Protein AF-A0A1Y5GIA0-F1 (afdb_monomer_lite)

Radius of gyration: 14.94 Å; chains: 1; bounding box: 53×22×28 Å

Sequence (78 aa):
MNIQAQKQQRVFKNPHTLMIQGTTSDAGKSILVAALCRILVQNGVCVAPFKSQNMALNSAVTKEGGEIGRAQAVQAQA

Structure (mmCIF, N/CA/C/O backbone):
data_AF-A0A1Y5GIA0-F1
#
_entry.id   AF-A0A1Y5GIA0-F1
#
loop_
_atom_site.group_PDB
_atom_site.id
_atom_site.type_symbol
_atom_site.label_atom_id
_atom_site.label_alt_id
_atom_site.label_comp_id
_atom_site.label_asym_id
_atom_site.label_entity_id
_atom_site.label_seq_id
_atom_site.pdbx_PDB_ins_code
_atom_site.Cartn_x
_atom_site.Cartn_y
_atom_site.Cartn_z
_atom_site.occupancy
_atom_site.B_iso_or_equiv
_atom_site.auth_seq_id
_atom_site.auth_comp_id
_atom_site.auth_asym_id
_atom_site.auth_atom_id
_atom_site.pdbx_PDB_model_num
ATOM 1 N N . MET A 1 1 ? -38.489 0.678 -8.542 1.00 41.56 1 MET A N 1
ATOM 2 C CA . MET A 1 1 ? -37.169 0.478 -7.904 1.00 41.56 1 MET A CA 1
ATOM 3 C C . MET A 1 1 ? -36.105 0.972 -8.866 1.00 41.56 1 MET A C 1
ATOM 5 O O . MET A 1 1 ? -35.853 0.301 -9.853 1.00 41.56 1 MET A O 1
ATOM 9 N N . ASN A 1 2 ? -35.567 2.173 -8.648 1.00 33.88 2 ASN A N 1
ATOM 10 C CA . ASN A 1 2 ? -34.581 2.771 -9.548 1.00 33.88 2 ASN A CA 1
ATOM 11 C C . ASN A 1 2 ? -33.205 2.695 -8.879 1.00 33.88 2 ASN A C 1
ATOM 13 O O . ASN A 1 2 ? -32.917 3.448 -7.950 1.00 33.88 2 ASN A O 1
ATOM 17 N N . ILE A 1 3 ? -32.387 1.734 -9.309 1.00 48.09 3 ILE A N 1
ATOM 18 C CA . ILE A 1 3 ? -31.018 1.527 -8.826 1.00 48.09 3 ILE A CA 1
ATOM 19 C C . ILE A 1 3 ? -30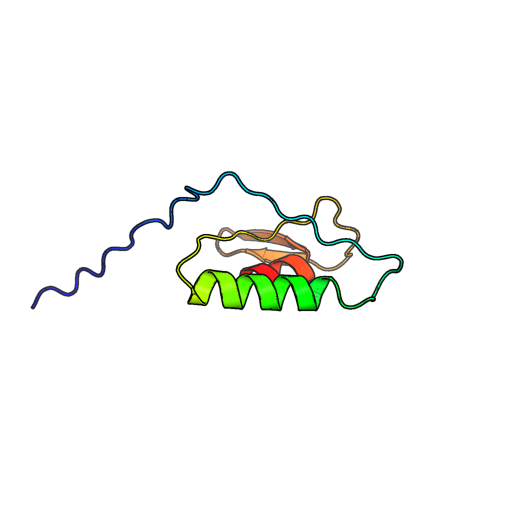.120 2.513 -9.579 1.00 48.09 3 ILE A C 1
ATOM 21 O O . ILE A 1 3 ? -29.312 2.142 -10.422 1.00 48.09 3 ILE A O 1
ATOM 25 N N . GLN A 1 4 ? -30.277 3.805 -9.302 1.00 43.88 4 GLN A N 1
ATOM 26 C CA . GLN A 1 4 ? -29.201 4.755 -9.554 1.00 43.88 4 GLN A CA 1
ATOM 27 C C . GLN A 1 4 ? -28.345 4.782 -8.297 1.00 43.88 4 GLN A C 1
ATOM 29 O O . GLN A 1 4 ? -28.518 5.611 -7.407 1.00 43.88 4 GLN A O 1
ATOM 34 N N . ALA A 1 5 ? -27.457 3.790 -8.202 1.00 45.66 5 ALA A N 1
ATOM 35 C CA . ALA A 1 5 ? -26.387 3.786 -7.224 1.00 45.66 5 ALA A CA 1
ATOM 36 C C . ALA A 1 5 ? -25.588 5.077 -7.417 1.00 45.66 5 ALA A C 1
ATOM 38 O O . ALA A 1 5 ? -24.898 5.264 -8.421 1.00 45.66 5 ALA A O 1
ATOM 39 N N . GLN A 1 6 ? -25.745 5.996 -6.470 1.00 44.59 6 GLN A N 1
ATOM 40 C CA . GLN A 1 6 ? -24.995 7.231 -6.431 1.00 44.59 6 GLN A CA 1
ATOM 41 C C . GLN A 1 6 ? -23.502 6.886 -6.407 1.00 44.59 6 GLN A C 1
ATOM 43 O O . GLN A 1 6 ? -22.969 6.458 -5.384 1.00 44.59 6 GLN A O 1
ATOM 48 N N . LYS A 1 7 ? -22.803 7.094 -7.528 1.00 48.97 7 LYS A N 1
ATOM 49 C CA . LYS A 1 7 ? -21.350 7.296 -7.527 1.00 48.97 7 LYS A CA 1
ATOM 50 C C . LYS A 1 7 ? -21.083 8.641 -6.845 1.00 48.97 7 LYS A C 1
ATOM 52 O O . LYS A 1 7 ? -20.743 9.618 -7.503 1.00 48.97 7 LYS A O 1
ATOM 5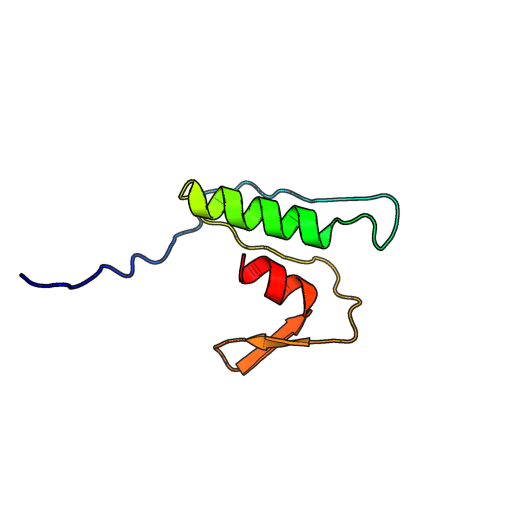7 N N . GLN A 1 8 ? -21.282 8.720 -5.531 1.00 54.03 8 GLN A N 1
ATOM 58 C CA . GLN A 1 8 ? -20.714 9.812 -4.752 1.00 54.03 8 GLN A CA 1
ATOM 59 C C . GLN A 1 8 ? -19.200 9.693 -4.901 1.00 54.03 8 GLN A C 1
ATOM 61 O O . GLN A 1 8 ? -18.598 8.718 -4.445 1.00 54.03 8 GLN A O 1
ATOM 66 N N . GLN A 1 9 ? -18.590 10.645 -5.609 1.00 57.38 9 GLN A N 1
ATOM 67 C CA . GLN A 1 9 ? -17.143 10.801 -5.600 1.00 57.38 9 GLN A CA 1
ATOM 68 C C . GLN A 1 9 ? -16.717 10.875 -4.134 1.00 57.38 9 GLN A C 1
ATOM 70 O O . GLN A 1 9 ? -17.183 11.731 -3.383 1.00 57.38 9 GLN A O 1
ATOM 75 N N . ARG A 1 10 ? -15.887 9.924 -3.705 1.00 65.62 10 ARG A N 1
ATOM 76 C CA . ARG A 1 10 ? -15.303 9.911 -2.366 1.00 65.62 10 ARG A CA 1
ATOM 77 C C . ARG A 1 10 ? -14.420 11.152 -2.230 1.00 65.62 10 ARG A C 1
ATOM 79 O O . ARG A 1 10 ? -13.297 11.172 -2.721 1.00 65.62 10 ARG A O 1
ATOM 86 N N . VAL A 1 11 ? -14.962 12.212 -1.634 1.00 68.94 11 VAL A N 1
ATOM 87 C CA . VAL A 1 11 ? -14.241 13.472 -1.424 1.00 68.94 11 VAL A CA 1
ATOM 88 C C . VAL A 1 11 ? -13.245 13.274 -0.284 1.00 68.94 11 VAL A C 1
ATOM 90 O O . VAL A 1 11 ? -13.636 12.900 0.824 1.00 68.94 11 VAL A O 1
ATOM 93 N N . PHE A 1 12 ? -11.965 13.560 -0.532 1.00 76.00 12 PHE A N 1
ATOM 94 C CA . PHE A 1 12 ? -10.935 13.648 0.505 1.00 76.00 12 PHE A CA 1
ATOM 95 C C . PHE A 1 12 ? -11.210 14.859 1.403 1.00 76.00 12 PHE A C 1
ATOM 97 O O . PHE A 1 12 ? -10.656 15.935 1.217 1.00 76.00 12 PHE A O 1
ATOM 104 N N . LYS A 1 13 ? -12.120 14.701 2.367 1.00 68.25 13 LYS A N 1
ATOM 105 C CA . LYS A 1 13 ? -12.447 15.746 3.351 1.00 68.25 13 LYS A CA 1
ATOM 106 C C . LYS A 1 13 ? -11.416 15.850 4.478 1.00 68.25 13 LYS A C 1
ATOM 108 O O . LYS A 1 13 ? -11.479 16.785 5.266 1.00 68.25 13 LYS A O 1
ATOM 113 N N . ASN A 1 14 ? -10.517 14.873 4.587 1.00 68.75 14 ASN A N 1
ATOM 114 C CA . ASN A 1 14 ? -9.596 14.756 5.705 1.00 68.75 14 ASN A CA 1
ATOM 115 C C . ASN A 1 14 ? -8.217 15.345 5.336 1.00 68.75 14 ASN A C 1
ATOM 117 O O . ASN A 1 14 ? -7.582 14.805 4.430 1.00 68.75 14 ASN A O 1
ATOM 121 N N . PRO A 1 15 ? -7.740 16.418 6.003 1.00 74.12 15 PRO A N 1
ATOM 122 C CA . PRO A 1 15 ? -6.444 17.034 5.703 1.00 74.12 15 PRO A CA 1
ATOM 123 C C . PRO A 1 15 ? -5.249 16.234 6.250 1.00 74.12 15 PRO A C 1
ATOM 125 O O . PRO A 1 15 ? -4.097 16.610 6.034 1.00 74.12 15 PRO A O 1
ATOM 128 N N . HIS A 1 16 ? -5.490 15.158 7.002 1.00 85.56 16 HIS A N 1
ATOM 129 C CA . HIS A 1 16 ? -4.428 14.407 7.659 1.00 85.56 16 HIS A CA 1
ATOM 130 C C . HIS A 1 16 ? -3.645 13.526 6.677 1.00 85.56 16 HIS A C 1
ATOM 132 O O . HIS A 1 16 ? -4.213 12.725 5.937 1.00 85.56 16 HIS A O 1
ATOM 138 N N . THR A 1 17 ? -2.316 13.641 6.726 1.00 90.44 17 THR A N 1
ATOM 139 C CA . THR A 1 17 ? -1.373 12.793 5.985 1.00 90.44 17 THR A CA 1
ATOM 140 C C . THR A 1 17 ? -0.580 11.942 6.970 1.00 90.44 17 THR A C 1
ATOM 142 O O . THR A 1 17 ? -0.101 12.452 7.981 1.00 90.44 17 THR A O 1
ATOM 145 N N . LEU A 1 18 ? -0.419 10.651 6.670 1.00 92.25 18 LEU A N 1
ATOM 146 C CA . LEU A 1 18 ? 0.376 9.719 7.469 1.00 92.25 18 LEU A CA 1
ATOM 147 C C . LEU A 1 18 ? 1.569 9.214 6.653 1.00 92.25 18 LEU A C 1
ATOM 149 O O . LEU A 1 18 ? 1.397 8.566 5.622 1.00 92.25 18 LEU A O 1
ATOM 153 N N . MET A 1 19 ? 2.780 9.480 7.139 1.00 94.25 19 MET A N 1
ATOM 154 C CA . MET A 1 19 ? 4.017 8.984 6.540 1.00 94.25 19 MET A CA 1
ATOM 155 C C . MET A 1 19 ? 4.470 7.713 7.258 1.00 94.25 19 MET A C 1
ATOM 157 O O . MET A 1 19 ? 4.720 7.725 8.460 1.00 94.25 19 MET A O 1
ATOM 161 N N . ILE A 1 20 ? 4.609 6.616 6.513 1.00 93.75 20 ILE A N 1
ATOM 162 C CA . ILE A 1 20 ? 5.146 5.355 7.036 1.00 93.75 20 ILE A CA 1
ATOM 163 C C . ILE A 1 20 ? 6.638 5.290 6.718 1.00 93.75 20 ILE A C 1
ATOM 165 O O . ILE A 1 20 ? 7.032 5.378 5.553 1.00 93.75 20 ILE A O 1
ATOM 169 N N . GLN A 1 21 ? 7.466 5.154 7.753 1.00 93.94 21 GLN A N 1
ATOM 170 C CA . GLN A 1 21 ? 8.928 5.123 7.666 1.00 93.94 21 GLN A CA 1
ATOM 171 C C . GLN A 1 21 ? 9.490 3.804 8.193 1.00 93.94 21 GLN A C 1
ATOM 173 O O . GLN A 1 21 ? 8.811 3.049 8.883 1.00 93.94 21 GLN A O 1
ATOM 178 N N . GLY A 1 22 ? 10.738 3.511 7.842 1.00 92.25 22 GLY A N 1
ATOM 179 C CA . GLY A 1 22 ? 11.462 2.358 8.365 1.00 92.25 22 GLY A CA 1
ATOM 180 C C . GLY A 1 22 ? 12.952 2.488 8.096 1.00 92.25 22 GLY A C 1
ATOM 181 O O . GLY A 1 22 ? 13.364 3.235 7.216 1.00 92.25 22 GLY A O 1
ATOM 182 N N . THR A 1 23 ? 13.747 1.754 8.865 1.00 94.25 23 THR A N 1
ATOM 183 C CA . THR A 1 23 ? 15.212 1.880 8.916 1.00 94.25 23 THR A CA 1
ATOM 184 C C . THR A 1 23 ? 15.940 1.144 7.794 1.00 94.25 23 THR A C 1
ATOM 186 O O . THR A 1 23 ? 17.124 1.370 7.580 1.00 94.25 23 THR A O 1
ATOM 189 N N . THR A 1 24 ? 15.243 0.267 7.070 1.00 91.94 24 THR A N 1
ATOM 190 C CA . THR A 1 24 ? 15.798 -0.498 5.950 1.00 91.94 24 THR A CA 1
ATOM 191 C C . THR A 1 24 ? 14.766 -0.704 4.842 1.00 91.94 24 THR A C 1
ATOM 193 O O . THR A 1 24 ? 13.547 -0.593 5.057 1.00 91.94 24 THR A O 1
ATOM 196 N N . SER A 1 25 ? 15.251 -1.001 3.638 1.00 86.50 25 SER A N 1
ATOM 197 C CA . SER A 1 25 ? 14.450 -1.554 2.545 1.00 86.50 25 SER A CA 1
ATOM 198 C C . SER A 1 25 ? 13.850 -2.903 2.957 1.00 86.50 25 SER A C 1
ATOM 200 O O . SER A 1 25 ? 14.330 -3.553 3.875 1.00 86.50 25 SER A O 1
ATOM 202 N N . ASP A 1 26 ? 12.717 -3.277 2.365 1.00 87.88 26 ASP A N 1
ATOM 203 C CA . ASP A 1 26 ? 12.046 -4.565 2.629 1.00 87.88 26 ASP A CA 1
ATOM 204 C C . ASP A 1 26 ? 11.577 -4.847 4.068 1.00 87.88 26 ASP A C 1
ATOM 206 O O . ASP A 1 26 ? 11.006 -5.897 4.335 1.00 87.88 26 ASP A O 1
ATOM 210 N N . ALA A 1 27 ? 11.629 -3.855 4.964 1.00 92.75 27 ALA A N 1
ATOM 211 C CA . ALA A 1 27 ? 11.030 -3.904 6.306 1.00 92.75 27 ALA A CA 1
ATOM 212 C C . ALA A 1 27 ? 9.485 -4.075 6.342 1.00 92.75 27 ALA A C 1
ATOM 214 O O . ALA A 1 27 ? 8.853 -3.785 7.350 1.00 92.75 27 ALA A O 1
ATOM 215 N N . GLY A 1 28 ? 8.829 -4.435 5.234 1.00 92.56 28 GLY A N 1
ATOM 216 C CA . GLY A 1 28 ? 7.375 -4.641 5.182 1.00 92.56 28 GLY A CA 1
ATOM 217 C C . GLY A 1 28 ? 6.524 -3.371 5.047 1.00 92.56 28 GLY A C 1
ATOM 218 O O . GLY A 1 28 ? 5.300 -3.463 4.989 1.00 92.56 28 GLY A O 1
ATOM 219 N N . LYS A 1 29 ? 7.136 -2.186 4.906 1.00 92.88 29 LYS A N 1
ATOM 220 C CA . LYS A 1 29 ? 6.433 -0.888 4.780 1.00 92.88 29 LYS A CA 1
ATOM 221 C C . LYS A 1 29 ? 5.323 -0.897 3.724 1.00 92.88 29 LYS A C 1
ATOM 223 O O . LYS A 1 29 ? 4.239 -0.374 3.958 1.00 92.88 29 LYS A O 1
ATOM 228 N N . SER A 1 30 ? 5.579 -1.507 2.562 1.00 90.94 30 SER A N 1
ATOM 229 C CA . SER A 1 30 ? 4.596 -1.538 1.474 1.00 90.94 30 SER A CA 1
ATOM 230 C C . SER A 1 30 ? 3.341 -2.334 1.845 1.00 90.94 30 SER A C 1
ATOM 232 O O . SER A 1 30 ? 2.239 -1.881 1.540 1.00 90.94 30 SER A O 1
ATOM 234 N N . ILE A 1 31 ? 3.515 -3.473 2.526 1.00 93.62 31 ILE A N 1
ATOM 235 C CA . ILE A 1 31 ? 2.425 -4.340 2.997 1.00 93.62 31 ILE A CA 1
ATOM 236 C C . ILE A 1 31 ? 1.642 -3.634 4.105 1.00 93.62 31 ILE A C 1
ATOM 238 O O . ILE A 1 31 ? 0.416 -3.609 4.061 1.00 93.62 31 ILE A O 1
ATOM 242 N N . LEU A 1 32 ? 2.341 -2.996 5.049 1.00 95.44 32 LEU A N 1
ATOM 243 C CA . LEU A 1 32 ? 1.706 -2.232 6.122 1.00 95.44 32 LEU A CA 1
ATOM 244 C C . LEU A 1 32 ? 0.816 -1.106 5.572 1.00 95.44 32 LEU A C 1
ATOM 246 O O . LEU A 1 32 ? -0.329 -0.967 5.995 1.00 95.44 32 LEU A O 1
ATOM 250 N N . VAL A 1 33 ? 1.306 -0.340 4.591 1.00 95.56 33 VAL A N 1
ATOM 251 C CA . VAL A 1 33 ? 0.509 0.707 3.928 1.00 95.56 33 VAL A CA 1
ATOM 252 C C . VAL A 1 33 ? -0.718 0.115 3.230 1.00 95.56 33 VAL A C 1
ATOM 254 O O . VAL A 1 33 ? -1.797 0.691 3.335 1.00 95.56 33 VAL A O 1
ATOM 257 N N . ALA A 1 34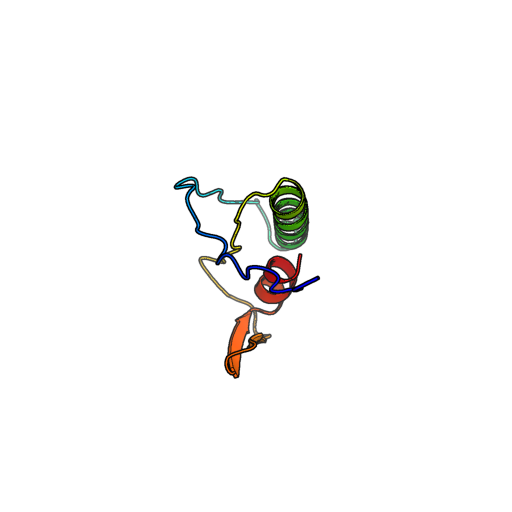 ? -0.588 -1.030 2.551 1.00 95.25 34 ALA A N 1
ATOM 258 C CA . ALA A 1 34 ? -1.728 -1.691 1.913 1.00 95.25 34 ALA A CA 1
ATOM 259 C C . ALA A 1 34 ? -2.785 -2.131 2.946 1.00 95.25 34 ALA A C 1
ATOM 261 O O . ALA A 1 34 ? -3.973 -1.881 2.757 1.00 95.25 34 ALA A O 1
ATOM 262 N N . ALA A 1 35 ? -2.362 -2.712 4.075 1.00 96.69 35 ALA A N 1
ATOM 263 C CA . ALA A 1 35 ? -3.263 -3.094 5.163 1.00 96.69 35 ALA A CA 1
ATOM 264 C C . ALA A 1 35 ? -3.990 -1.880 5.771 1.00 96.69 35 ALA A C 1
ATOM 266 O O . ALA A 1 35 ? -5.205 -1.920 5.963 1.00 96.69 35 ALA A O 1
ATOM 267 N N . LEU A 1 36 ? -3.271 -0.778 6.007 1.00 96.12 36 LEU A N 1
ATOM 268 C CA . LEU A 1 36 ? -3.854 0.485 6.471 1.00 96.12 36 LEU A CA 1
ATOM 269 C C . LEU A 1 36 ? -4.886 1.037 5.483 1.00 96.12 36 LEU A C 1
ATOM 271 O O . LEU A 1 36 ? -5.974 1.421 5.908 1.00 96.12 36 LEU A O 1
ATOM 275 N N . CYS A 1 37 ? -4.582 1.042 4.180 1.00 94.94 37 CYS A N 1
ATOM 276 C CA . CYS A 1 37 ? -5.530 1.492 3.157 1.00 94.94 37 CYS A CA 1
ATOM 277 C C . CYS A 1 37 ? -6.819 0.665 3.204 1.00 94.94 37 CYS A C 1
ATOM 279 O O . CYS A 1 37 ? -7.902 1.243 3.299 1.00 94.94 37 CYS A O 1
ATOM 281 N N . ARG A 1 38 ? -6.702 -0.670 3.263 1.00 96.38 38 ARG A N 1
ATOM 282 C CA . ARG A 1 38 ? -7.855 -1.577 3.357 1.00 96.38 38 ARG A CA 1
ATOM 283 C C . ARG A 1 38 ? -8.727 -1.276 4.575 1.00 96.38 38 ARG A C 1
ATOM 285 O O . ARG A 1 38 ? -9.939 -1.137 4.424 1.00 96.38 38 ARG A O 1
ATOM 292 N N . ILE A 1 39 ? -8.128 -1.146 5.760 1.00 96.44 39 ILE A N 1
ATOM 293 C CA . ILE A 1 39 ? -8.857 -0.867 7.010 1.00 96.44 39 ILE A CA 1
ATOM 294 C C . ILE A 1 39 ? -9.549 0.500 6.946 1.00 96.44 39 ILE A C 1
ATOM 296 O O . ILE A 1 39 ? -10.723 0.622 7.291 1.00 96.44 39 ILE A O 1
ATOM 300 N N . LEU A 1 40 ? -8.852 1.537 6.475 1.00 93.12 40 LEU A N 1
ATOM 301 C CA . LEU A 1 40 ? -9.417 2.883 6.358 1.00 93.12 40 LEU A CA 1
ATOM 302 C C . LEU A 1 40 ? -10.600 2.910 5.382 1.00 93.12 40 LEU A C 1
ATOM 304 O O . LEU A 1 40 ? -11.648 3.466 5.708 1.00 93.12 40 LEU A O 1
ATOM 308 N N . VAL A 1 41 ? -10.473 2.249 4.229 1.00 92.31 41 VAL A N 1
ATOM 309 C CA . VAL A 1 41 ? -11.564 2.107 3.255 1.00 92.31 41 VAL A CA 1
ATOM 310 C C . VAL A 1 41 ? -12.760 1.366 3.855 1.00 92.31 41 VAL A C 1
ATOM 312 O O . VAL A 1 41 ? -13.893 1.799 3.629 1.00 92.31 41 VAL A O 1
ATOM 315 N N . GLN A 1 42 ? -12.523 0.283 4.607 1.00 94.50 42 GLN A N 1
ATOM 316 C CA . GLN A 1 42 ? -13.561 -0.485 5.312 1.00 94.50 42 GLN A CA 1
ATOM 317 C C . GLN A 1 42 ? -14.283 0.358 6.370 1.00 94.50 42 GLN A C 1
ATOM 319 O O . GLN A 1 42 ? -15.497 0.246 6.511 1.00 94.50 42 GLN A O 1
ATOM 324 N N . ASN A 1 43 ? -13.569 1.272 7.028 1.00 92.94 43 ASN A N 1
ATOM 325 C CA . ASN A 1 43 ? -14.125 2.220 7.995 1.00 92.94 43 ASN A CA 1
ATOM 326 C C . ASN A 1 43 ? -14.778 3.457 7.343 1.00 92.94 43 ASN A C 1
ATOM 328 O O . ASN A 1 43 ? -15.093 4.426 8.031 1.00 92.94 43 ASN A O 1
ATOM 332 N N . GLY A 1 44 ? -14.965 3.467 6.019 1.00 90.50 44 GLY A N 1
ATOM 333 C CA . GLY A 1 44 ? -15.596 4.577 5.297 1.00 90.50 44 GLY A CA 1
ATOM 334 C C . GLY A 1 44 ? -14.701 5.806 5.100 1.00 90.50 44 GLY A C 1
ATOM 335 O O . GLY A 1 44 ? -15.174 6.837 4.622 1.00 90.50 44 GLY A O 1
ATOM 336 N N . VAL A 1 45 ? -13.406 5.716 5.416 1.00 90.00 45 VAL A N 1
ATOM 337 C CA . VAL A 1 45 ? -12.443 6.804 5.215 1.00 90.00 45 VAL A CA 1
ATOM 338 C C . VAL A 1 45 ? -11.964 6.813 3.761 1.00 90.00 45 VAL A C 1
ATOM 340 O O . VAL A 1 45 ? -11.637 5.783 3.169 1.00 90.00 45 VAL A O 1
ATOM 343 N N . CYS A 1 46 ? -11.922 8.003 3.163 1.00 90.50 46 CYS A N 1
ATOM 344 C CA . CYS A 1 46 ? -11.319 8.213 1.849 1.00 90.50 46 CYS A CA 1
ATOM 345 C C . CYS A 1 46 ? -9.800 8.332 2.023 1.00 90.50 46 CYS A C 1
ATOM 347 O O . CYS A 1 46 ? -9.333 9.282 2.646 1.00 90.50 46 CYS A O 1
ATOM 349 N N . VAL A 1 47 ? -9.040 7.372 1.495 1.00 91.50 47 VAL A N 1
ATOM 350 C CA . VAL A 1 47 ? -7.575 7.302 1.606 1.00 91.50 47 VAL A CA 1
ATOM 351 C C . VAL A 1 47 ? -6.951 7.107 0.226 1.00 91.50 47 VAL A C 1
ATOM 353 O O . VAL A 1 47 ? -7.535 6.447 -0.632 1.00 91.50 47 VAL A O 1
ATOM 356 N N . ALA A 1 48 ? -5.787 7.713 0.005 1.00 92.19 48 ALA A N 1
ATOM 357 C CA . ALA A 1 48 ? -4.992 7.540 -1.204 1.00 92.19 48 ALA A CA 1
ATOM 358 C C . ALA A 1 48 ? -3.530 7.280 -0.812 1.00 92.19 48 ALA A C 1
ATOM 360 O O . ALA A 1 48 ? -2.923 8.131 -0.156 1.00 92.19 48 ALA A O 1
ATOM 361 N N . PRO A 1 49 ? -2.944 6.132 -1.188 1.00 92.19 49 PRO A N 1
ATOM 362 C CA . PRO A 1 49 ? -1.527 5.889 -0.973 1.00 92.19 49 PRO A CA 1
ATOM 363 C C . PRO A 1 49 ? -0.681 6.656 -1.993 1.00 92.19 49 PRO A C 1
ATOM 365 O O . PRO A 1 49 ? -0.998 6.722 -3.182 1.00 92.19 49 PRO A O 1
ATOM 368 N N . PHE A 1 50 ? 0.448 7.179 -1.528 1.00 88.50 50 PHE A N 1
ATOM 369 C CA . PHE A 1 50 ? 1.427 7.889 -2.343 1.00 88.50 50 PHE A CA 1
ATOM 370 C C . PHE A 1 50 ? 2.846 7.503 -1.917 1.00 88.50 50 PHE A C 1
ATOM 372 O O . PHE A 1 50 ? 3.108 7.266 -0.735 1.00 88.50 50 PHE A O 1
ATOM 379 N N . LYS A 1 51 ? 3.772 7.451 -2.879 1.00 85.81 51 LYS A N 1
ATOM 380 C CA . LYS A 1 51 ? 5.208 7.312 -2.625 1.00 85.81 51 LYS A CA 1
ATOM 381 C C . LYS A 1 51 ? 5.920 8.586 -3.053 1.00 85.81 51 LYS A C 1
ATOM 383 O O . LYS A 1 51 ? 5.923 8.914 -4.232 1.00 85.81 51 LYS A O 1
ATOM 388 N N . SER 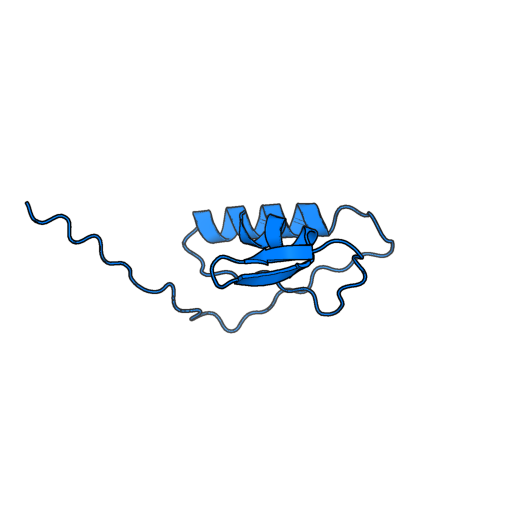A 1 52 ? 6.573 9.251 -2.102 1.00 78.75 52 SER A N 1
ATOM 389 C CA . SER A 1 52 ? 7.373 10.459 -2.350 1.00 78.75 52 SER A CA 1
ATOM 390 C C . SER A 1 52 ? 8.557 10.217 -3.281 1.00 78.75 52 SER A C 1
ATOM 392 O O . SER A 1 52 ? 8.964 11.122 -4.002 1.00 78.75 52 SER A O 1
ATOM 394 N N . GLN A 1 53 ? 9.088 8.995 -3.290 1.00 76.50 53 GLN A N 1
ATOM 395 C CA . GLN A 1 53 ? 10.156 8.578 -4.182 1.00 76.50 53 GLN A CA 1
ATOM 396 C C . GLN A 1 53 ? 9.869 7.171 -4.701 1.00 76.50 53 GLN A C 1
ATOM 398 O O . GLN A 1 53 ? 9.679 6.228 -3.925 1.00 76.50 53 GLN A O 1
ATOM 403 N N . ASN A 1 54 ? 9.846 7.023 -6.024 1.00 70.81 54 ASN A N 1
ATOM 404 C CA . ASN A 1 54 ? 9.742 5.724 -6.668 1.00 70.81 54 ASN A CA 1
ATOM 405 C C . ASN A 1 54 ? 11.112 5.305 -7.214 1.00 70.81 54 ASN A C 1
ATOM 407 O O . ASN A 1 54 ? 11.581 5.859 -8.199 1.00 70.81 54 ASN A O 1
ATOM 411 N N . MET A 1 55 ? 11.736 4.313 -6.577 1.00 70.00 55 MET A N 1
ATOM 412 C CA . MET A 1 55 ? 12.945 3.646 -7.085 1.00 70.00 55 MET A CA 1
ATOM 413 C C . MET A 1 55 ? 12.634 2.297 -7.753 1.00 70.00 55 MET A C 1
ATOM 415 O O . MET A 1 55 ? 13.545 1.540 -8.075 1.00 70.00 55 MET A O 1
ATOM 419 N N . ALA A 1 56 ? 11.354 1.945 -7.928 1.00 68.56 56 ALA A N 1
ATOM 420 C CA . ALA A 1 56 ? 10.995 0.687 -8.564 1.00 68.56 56 ALA A CA 1
ATOM 421 C C . ALA A 1 56 ? 11.179 0.785 -10.083 1.00 68.56 56 ALA A C 1
ATOM 423 O O . ALA A 1 56 ? 10.580 1.644 -10.723 1.00 68.56 56 ALA A O 1
ATOM 424 N N . LEU A 1 57 ? 11.923 -0.166 -10.649 1.00 71.06 57 LEU A N 1
ATOM 425 C CA . LEU A 1 57 ? 12.078 -0.353 -12.098 1.00 71.06 57 LEU A CA 1
ATOM 426 C C . LEU A 1 57 ? 10.833 -0.976 -12.764 1.00 71.06 57 LEU A C 1
ATOM 428 O O . LEU A 1 57 ? 10.803 -1.146 -13.975 1.00 71.06 57 LEU A O 1
ATOM 432 N N . ASN A 1 58 ? 9.809 -1.322 -11.972 1.00 81.50 58 ASN A N 1
ATOM 433 C CA . ASN A 1 58 ? 8.583 -1.976 -12.426 1.00 81.50 58 ASN A CA 1
ATOM 434 C C . ASN A 1 58 ? 7.373 -1.043 -12.261 1.00 81.50 58 ASN A C 1
ATOM 436 O O . ASN A 1 58 ? 7.062 -0.618 -11.137 1.00 81.50 58 ASN A O 1
ATOM 440 N N . SER A 1 59 ? 6.648 -0.797 -13.352 1.00 85.75 59 SER A N 1
ATOM 441 C CA . SER A 1 59 ? 5.400 -0.031 -13.374 1.00 85.75 59 SER A CA 1
ATOM 442 C C . SER A 1 59 ? 4.161 -0.929 -13.519 1.00 85.75 59 SER A C 1
ATOM 444 O O . SER A 1 59 ? 4.245 -2.139 -13.741 1.00 85.75 59 SER A O 1
ATOM 446 N N . ALA A 1 60 ? 2.990 -0.339 -13.299 1.00 89.12 60 ALA A N 1
ATOM 447 C CA . ALA A 1 60 ? 1.677 -0.890 -13.593 1.00 89.12 60 ALA A CA 1
ATOM 448 C C . ALA A 1 60 ? 0.846 0.182 -14.310 1.00 89.12 60 ALA A C 1
ATOM 450 O O . ALA A 1 60 ? 0.922 1.364 -13.962 1.00 89.12 60 ALA A O 1
ATOM 451 N N . VAL A 1 61 ? 0.042 -0.243 -15.285 1.00 92.19 61 VAL A N 1
ATOM 452 C CA . VAL A 1 61 ? -0.826 0.647 -16.063 1.00 92.19 61 VAL A CA 1
ATOM 453 C C . VAL A 1 61 ? -2.090 0.955 -15.261 1.00 92.19 61 VAL A C 1
ATOM 455 O O . VAL A 1 61 ? -2.744 0.069 -14.708 1.00 92.19 61 VAL A O 1
ATOM 458 N N . THR A 1 62 ? -2.416 2.236 -15.166 1.00 91.19 62 THR A N 1
ATOM 459 C CA . THR A 1 62 ? -3.620 2.754 -14.516 1.00 91.19 62 THR A CA 1
ATOM 460 C C . THR A 1 62 ? -4.827 2.657 -15.447 1.00 91.19 62 THR A C 1
ATOM 462 O O . THR A 1 62 ? -4.694 2.454 -16.650 1.00 91.19 62 THR A O 1
ATOM 465 N N . LYS A 1 63 ? -6.034 2.850 -14.902 1.00 89.56 63 LYS A N 1
ATOM 466 C CA . LYS A 1 63 ? -7.276 2.828 -15.697 1.00 89.56 63 LYS A CA 1
ATOM 467 C C . LYS A 1 63 ? -7.317 3.895 -16.795 1.00 89.56 63 LYS A C 1
ATOM 469 O O . LYS A 1 63 ? -7.942 3.664 -17.819 1.00 89.56 63 LYS A O 1
ATOM 474 N N . GLU A 1 64 ? -6.622 5.011 -16.587 1.00 91.94 64 GLU A N 1
ATOM 475 C CA . GLU A 1 64 ? -6.531 6.125 -17.539 1.00 91.94 64 GLU A CA 1
ATOM 476 C C . GLU A 1 64 ? -5.358 5.963 -18.528 1.00 91.94 64 GLU A C 1
ATOM 478 O O . GLU A 1 64 ? -5.006 6.899 -19.237 1.00 91.94 64 GLU A O 1
ATOM 483 N N . GLY A 1 65 ? -4.698 4.797 -18.552 1.00 91.06 65 GLY A N 1
ATOM 484 C CA . GLY A 1 65 ? -3.574 4.507 -19.450 1.00 91.06 65 GLY A CA 1
ATOM 485 C C . GLY A 1 65 ? -2.221 5.088 -19.017 1.00 91.06 65 GLY A C 1
ATOM 486 O O . GLY A 1 65 ? -1.216 4.811 -19.661 1.00 91.06 65 GLY A O 1
ATOM 487 N N . GLY A 1 66 ? -2.164 5.848 -17.918 1.00 90.12 66 GLY A N 1
ATOM 488 C CA . GLY A 1 66 ? -0.904 6.299 -17.313 1.00 90.12 66 GLY A CA 1
ATOM 489 C C . GLY A 1 66 ? -0.192 5.191 -16.530 1.00 90.12 66 GLY A C 1
ATOM 490 O O . GLY A 1 66 ? -0.777 4.140 -16.277 1.00 90.12 66 GLY A O 1
ATOM 491 N N . GLU A 1 67 ? 1.034 5.439 -16.072 1.00 90.44 67 GLU A N 1
ATOM 492 C CA . GLU A 1 67 ? 1.835 4.465 -15.320 1.00 90.44 67 GLU A CA 1
ATOM 493 C C . GLU A 1 67 ? 2.088 4.894 -13.869 1.00 90.44 67 GLU A C 1
ATOM 495 O O . GLU A 1 67 ? 2.322 6.065 -13.576 1.00 90.44 67 GLU A O 1
ATOM 500 N N . ILE A 1 68 ? 2.083 3.923 -12.951 1.00 89.62 68 ILE A N 1
ATOM 501 C CA . ILE A 1 68 ? 2.476 4.097 -11.543 1.00 89.62 68 ILE A CA 1
ATOM 502 C C . ILE A 1 68 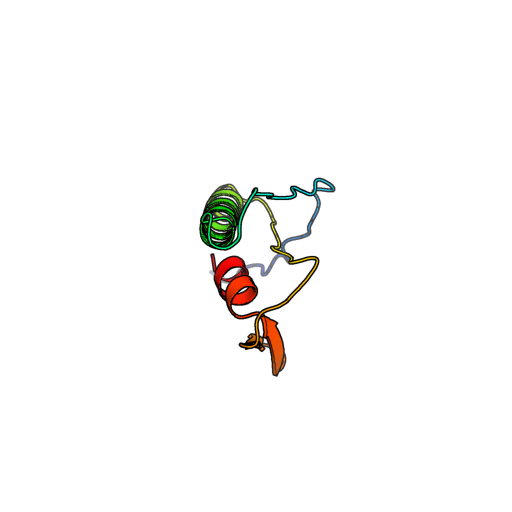? 3.382 2.950 -11.091 1.00 89.62 68 ILE A C 1
ATOM 504 O O . ILE A 1 68 ? 3.341 1.857 -11.649 1.00 89.62 68 ILE A O 1
ATOM 508 N N . GLY A 1 69 ? 4.190 3.154 -10.047 1.00 89.06 69 GLY A N 1
ATOM 509 C CA . GLY A 1 69 ? 5.034 2.084 -9.504 1.00 89.06 69 GLY A CA 1
ATOM 510 C C . GLY A 1 69 ? 4.203 0.889 -9.017 1.00 89.06 69 GLY A C 1
ATOM 511 O O . GLY A 1 69 ? 3.208 1.066 -8.310 1.00 89.06 69 GLY A O 1
ATOM 512 N N . ARG A 1 70 ? 4.623 -0.347 -9.327 1.00 88.31 70 ARG A N 1
ATOM 513 C CA . ARG A 1 70 ? 3.839 -1.570 -9.036 1.00 88.31 70 ARG A CA 1
ATOM 514 C C . ARG A 1 70 ? 3.416 -1.696 -7.570 1.00 88.31 70 ARG A C 1
ATOM 516 O O . ARG A 1 70 ? 2.285 -2.059 -7.267 1.00 88.31 70 ARG A O 1
ATOM 523 N N . ALA A 1 71 ? 4.311 -1.357 -6.647 1.00 85.81 71 ALA A N 1
ATOM 524 C CA . ALA A 1 71 ? 4.007 -1.391 -5.219 1.00 85.81 71 ALA A CA 1
ATOM 525 C C . ALA A 1 71 ? 2.949 -0.348 -4.805 1.00 85.81 71 ALA A C 1
ATOM 527 O O . ALA A 1 71 ? 2.169 -0.615 -3.899 1.00 85.81 71 ALA A O 1
ATOM 528 N N . GLN A 1 72 ? 2.900 0.812 -5.470 1.00 89.19 72 GLN A N 1
ATOM 529 C CA . GLN A 1 72 ? 1.853 1.812 -5.247 1.00 89.19 72 GLN A CA 1
ATOM 530 C C . GLN A 1 72 ? 0.514 1.348 -5.834 1.00 89.19 72 GLN A C 1
ATOM 532 O O . GLN A 1 72 ? -0.519 1.551 -5.206 1.00 89.19 72 GLN A O 1
ATOM 537 N N . ALA A 1 73 ? 0.526 0.652 -6.975 1.00 89.88 73 ALA A N 1
ATOM 538 C CA . ALA A 1 73 ? -0.682 0.052 -7.543 1.00 89.88 73 ALA A CA 1
ATOM 539 C C . ALA A 1 73 ? -1.319 -0.979 -6.597 1.00 89.88 73 ALA A C 1
ATOM 541 O O . ALA A 1 73 ? -2.523 -0.932 -6.363 1.00 89.88 73 ALA A O 1
ATOM 542 N N . VAL A 1 74 ? -0.511 -1.857 -5.990 1.00 88.56 74 VAL A N 1
ATOM 54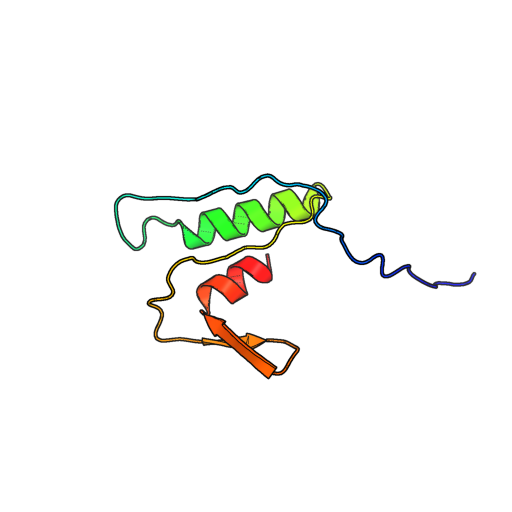3 C CA . VAL A 1 74 ? -0.994 -2.834 -4.994 1.00 88.56 74 VAL A CA 1
ATOM 544 C C . VAL A 1 74 ? -1.608 -2.134 -3.779 1.00 88.56 74 VAL A C 1
ATOM 546 O O . VAL A 1 74 ? -2.671 -2.534 -3.316 1.00 88.56 74 VAL A O 1
ATOM 549 N N . GLN A 1 75 ? -0.975 -1.067 -3.284 1.00 91.31 75 GLN A N 1
ATOM 550 C CA . GLN A 1 75 ? -1.516 -0.271 -2.177 1.00 91.31 75 GLN A CA 1
ATOM 551 C C . GLN A 1 75 ? -2.836 0.410 -2.551 1.00 91.31 75 GLN A C 1
ATOM 553 O O . GLN A 1 75 ? -3.743 0.445 -1.732 1.00 91.31 75 GLN A O 1
ATOM 558 N N . ALA A 1 76 ? -2.952 0.936 -3.773 1.00 89.88 76 ALA A N 1
ATOM 559 C CA . ALA A 1 76 ? -4.156 1.615 -4.255 1.00 89.88 76 ALA A CA 1
ATOM 560 C C . ALA A 1 76 ? -5.332 0.659 -4.530 1.00 89.88 76 ALA A C 1
ATOM 562 O O . ALA A 1 76 ? -6.476 1.102 -4.599 1.00 89.88 76 ALA A O 1
ATOM 563 N N . GLN A 1 77 ? -5.061 -0.637 -4.720 1.00 89.75 77 GLN A N 1
ATOM 564 C CA . GLN A 1 77 ? -6.078 -1.678 -4.906 1.00 89.75 77 GLN A CA 1
ATOM 565 C C . GLN A 1 77 ? -6.598 -2.265 -3.578 1.00 89.75 77 GLN A C 1
ATOM 567 O O . GLN A 1 77 ? -7.644 -2.929 -3.556 1.00 89.75 77 GLN A O 1
ATOM 572 N N . ALA A 1 78 ? -5.860 -2.057 -2.485 1.00 84.69 78 ALA A N 1
ATOM 573 C CA . ALA A 1 78 ? -6.248 -2.455 -1.135 1.00 84.69 78 ALA A CA 1
ATOM 574 C C . ALA A 1 78 ? -7.366 -1.555 -0.586 1.00 84.69 78 ALA A C 1
ATOM 576 O O . ALA A 1 78 ? -8.226 -2.089 0.146 1.00 84.69 78 ALA A O 1
#

Foldseek 3Di:
DDPPPDPPPLDQPDPDDDDQDDDDPPPCSLVVLLVVLVVCVVVVHDDADDDPDDPAPDWDADPVRDIDHPSSVSSRVD

pLDDT: mean 82.96, std 15.42, range [33.88, 96.69]

Secondary structure (DSSP, 8-state):
----------------------SSTTSSHHHHHHHHHHHHHHTT-------S----S-EEE-TTS-EEEHHHHHHHH-